Protein AF-A0A381F7Z6-F1 (afdb_monomer_lite)

Foldseek 3Di:
DAVVVQVVLCVVDPDPVSNVVGDQLCVLLVNDDPRSDQDDCPPPPPCNVVVSVVSNVSSVVSNVVVVVVVVVVVD

Sequence (75 aa):
MDLSNFENVISLAQNEEQRSKISLLMEAADLNHASGEVPDPYWSELDGFEKVYHQLDEACEKIAQKLLISKTQNS

Secondary structure (DSSP, 8-state):
--HHHHHHHHHH--SHHHHTT---HHHHTT---TT-PPPPGGG--TTHHHHHHHHHHHHHHHHHHHHHHHHHHT-

Structure (mmCIF, N/CA/C/O backbone):
data_AF-A0A381F7Z6-F1
#
_entry.id   AF-A0A381F7Z6-F1
#
loop_
_atom_site.group_PDB
_atom_site.id
_atom_site.type_symbol
_atom_site.label_atom_id
_atom_site.label_alt_id
_atom_site.label_comp_id
_atom_site.label_asym_id
_atom_site.label_entity_id
_atom_site.label_seq_id
_atom_site.pdbx_PDB_ins_code
_atom_site.Cartn_x
_atom_site.Cartn_y
_atom_site.Cartn_z
_atom_site.occupancy
_atom_site.B_iso_or_equiv
_atom_site.auth_seq_id
_atom_site.auth_comp_id
_atom_site.auth_asym_id
_atom_site.auth_atom_id
_atom_site.pdbx_PDB_model_num
ATOM 1 N N . MET A 1 1 ? -2.868 3.138 -6.949 1.00 83.75 1 MET A N 1
ATOM 2 C CA . MET A 1 1 ? -2.306 2.493 -5.730 1.00 83.75 1 MET A CA 1
ATOM 3 C C . MET A 1 1 ? -1.239 3.403 -5.149 1.00 83.75 1 MET A C 1
ATOM 5 O O . MET A 1 1 ? -0.059 3.084 -5.053 1.00 83.75 1 MET A O 1
ATOM 9 N N . ASP A 1 2 ? -1.690 4.595 -4.827 1.00 90.75 2 ASP A N 1
ATOM 10 C CA . ASP A 1 2 ? -0.881 5.794 -4.713 1.00 90.75 2 ASP A CA 1
ATOM 11 C C . ASP A 1 2 ? -1.593 6.730 -3.738 1.00 90.75 2 ASP A C 1
ATOM 13 O O . ASP A 1 2 ? -2.718 6.452 -3.295 1.00 90.75 2 ASP A O 1
ATOM 17 N N . LEU A 1 3 ? -0.948 7.841 -3.413 1.00 91.44 3 LEU A N 1
ATOM 18 C CA . LEU A 1 3 ? -1.466 8.805 -2.459 1.00 91.44 3 LEU A CA 1
ATOM 19 C C . LEU A 1 3 ? -2.772 9.444 -2.930 1.00 91.44 3 LEU A C 1
ATOM 21 O O . LEU A 1 3 ? -3.670 9.633 -2.119 1.00 91.44 3 LEU A O 1
ATOM 25 N N . SER A 1 4 ? -2.945 9.690 -4.231 1.00 93.44 4 SER A N 1
ATOM 26 C CA . SER A 1 4 ? -4.192 10.271 -4.751 1.00 93.44 4 SER A CA 1
ATOM 27 C C . SER A 1 4 ? -5.391 9.339 -4.538 1.00 93.44 4 SER A C 1
ATOM 29 O O . SER A 1 4 ? -6.479 9.777 -4.160 1.00 93.44 4 SER A O 1
ATOM 31 N N . ASN A 1 5 ? -5.196 8.034 -4.743 1.00 93.88 5 ASN A N 1
ATOM 32 C CA . ASN A 1 5 ? -6.212 7.011 -4.487 1.00 93.88 5 ASN A CA 1
ATOM 33 C C . ASN A 1 5 ? -6.507 6.917 -2.985 1.00 93.88 5 ASN A C 1
ATOM 35 O O . ASN A 1 5 ? -7.670 6.867 -2.584 1.00 93.88 5 ASN A O 1
ATOM 39 N N . PHE A 1 6 ? -5.459 6.912 -2.160 1.00 94.19 6 PHE A N 1
ATOM 40 C CA . PHE A 1 6 ? -5.581 6.878 -0.708 1.00 94.19 6 PHE A CA 1
ATOM 41 C C . PHE A 1 6 ? -6.370 8.079 -0.179 1.00 94.19 6 PHE A C 1
ATOM 43 O O . PHE A 1 6 ? -7.355 7.889 0.529 1.00 94.19 6 PHE A O 1
ATOM 50 N N . GLU A 1 7 ? -6.003 9.298 -0.576 1.00 95.00 7 GLU A N 1
ATOM 51 C CA . GLU A 1 7 ? -6.684 10.538 -0.190 1.00 95.00 7 GLU A CA 1
ATOM 52 C C . GLU A 1 7 ? -8.158 10.530 -0.601 1.00 95.00 7 GLU A C 1
ATOM 54 O O . GLU A 1 7 ? -9.028 10.882 0.201 1.00 95.00 7 GLU A O 1
ATOM 59 N N . ASN A 1 8 ? -8.456 10.068 -1.820 1.00 96.81 8 ASN A N 1
ATOM 60 C CA . ASN A 1 8 ? -9.827 9.952 -2.300 1.00 96.81 8 ASN A CA 1
ATOM 61 C C . ASN A 1 8 ? -10.642 9.001 -1.410 1.00 96.81 8 ASN A C 1
ATOM 63 O O . ASN A 1 8 ? -11.672 9.397 -0.868 1.00 96.81 8 ASN A O 1
ATOM 67 N N . VAL A 1 9 ? -10.153 7.781 -1.176 1.00 96.19 9 VAL A N 1
ATOM 68 C CA . VAL A 1 9 ? -10.875 6.776 -0.379 1.00 96.19 9 VAL A CA 1
ATOM 69 C C . VAL A 1 9 ? -10.988 7.197 1.094 1.00 96.19 9 VAL A C 1
ATOM 71 O O . VAL A 1 9 ? -12.056 7.060 1.690 1.00 96.19 9 VAL A O 1
ATOM 74 N N . ILE A 1 10 ? -9.938 7.789 1.671 1.00 96.06 10 ILE A N 1
ATOM 75 C CA . ILE A 1 10 ? -9.941 8.379 3.022 1.00 96.06 10 ILE A CA 1
ATOM 76 C C . ILE A 1 10 ? -11.007 9.474 3.150 1.00 96.06 10 ILE A C 1
ATOM 78 O O . ILE A 1 10 ? -11.655 9.582 4.196 1.00 96.06 10 ILE A O 1
ATOM 82 N N . SER A 1 11 ? -11.206 10.292 2.112 1.00 96.88 11 SER A N 1
ATOM 83 C CA . SER A 1 11 ? -12.212 11.363 2.121 1.00 96.88 11 SER A CA 1
ATOM 84 C C . SER A 1 11 ? -13.649 10.831 2.169 1.00 96.88 11 SER A C 1
ATOM 86 O O . SER A 1 11 ? -14.535 11.501 2.697 1.00 96.88 11 SER A O 1
ATOM 88 N N . LEU A 1 12 ? -13.869 9.607 1.678 1.00 97.44 12 LEU A N 1
ATOM 89 C CA . LEU A 1 12 ? -15.169 8.934 1.671 1.00 97.44 12 LEU A CA 1
ATOM 90 C C . LEU A 1 12 ? -15.472 8.194 2.985 1.00 97.44 12 LEU A C 1
ATOM 92 O O . LEU A 1 12 ? -16.619 7.805 3.216 1.00 97.44 12 LEU A O 1
ATOM 96 N N . ALA A 1 13 ? -14.475 7.997 3.853 1.00 97.75 13 ALA A N 1
ATOM 97 C CA . ALA A 1 13 ? -14.646 7.296 5.120 1.00 97.75 13 ALA A CA 1
ATOM 98 C C . ALA A 1 13 ? -15.457 8.132 6.127 1.00 97.75 13 ALA A C 1
ATOM 100 O O . ALA A 1 13 ? -15.090 9.255 6.487 1.00 97.75 13 ALA A O 1
ATOM 101 N N . GLN A 1 14 ? -16.544 7.545 6.628 1.00 97.88 14 GLN A N 1
ATOM 102 C CA . GLN A 1 14 ? -17.533 8.195 7.494 1.00 97.88 14 GLN A CA 1
ATOM 103 C C . GLN A 1 14 ? -17.174 8.135 8.983 1.00 97.88 14 GLN A C 1
ATOM 105 O O . GLN A 1 14 ? -17.757 8.857 9.789 1.00 97.88 14 GLN A O 1
ATOM 110 N N . ASN A 1 15 ? -16.255 7.250 9.370 1.00 97.44 15 ASN A N 1
ATOM 111 C CA . ASN A 1 15 ? -15.846 7.051 10.757 1.00 97.44 15 ASN A CA 1
ATOM 112 C C . ASN A 1 15 ? -14.441 6.436 10.851 1.00 97.44 15 ASN A C 1
ATOM 114 O O . ASN A 1 15 ? -13.887 5.950 9.863 1.00 97.44 15 ASN A O 1
ATOM 118 N N . GLU A 1 16 ? -13.882 6.439 12.061 1.00 96.88 16 GLU A N 1
ATOM 119 C CA . GLU A 1 16 ? -12.545 5.899 12.340 1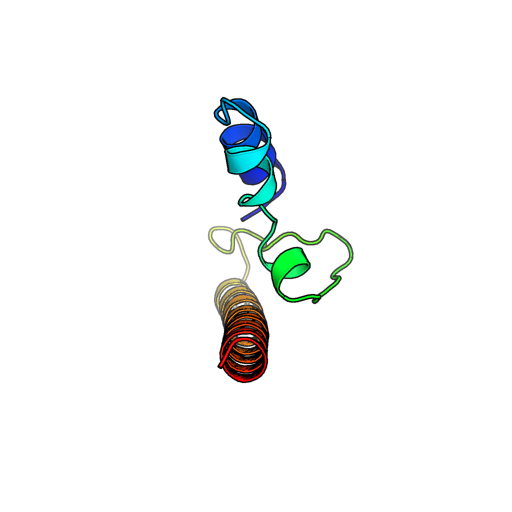.00 96.88 16 GLU A CA 1
ATOM 120 C C . GLU A 1 16 ? -12.440 4.386 12.100 1.00 96.88 16 GLU A C 1
ATOM 122 O O . GLU A 1 16 ? -11.394 3.882 11.691 1.00 96.88 16 GLU A O 1
ATOM 127 N N . GLU A 1 17 ? -13.537 3.644 12.271 1.00 97.25 17 GLU A N 1
ATOM 128 C CA . GLU A 1 17 ? -13.554 2.205 11.992 1.00 97.25 17 GLU A CA 1
ATOM 129 C C . GLU A 1 17 ? -13.337 1.922 10.496 1.00 97.25 17 GLU A C 1
ATOM 131 O O . GLU A 1 17 ? -12.644 0.979 10.129 1.00 97.25 17 GLU A O 1
ATOM 136 N N . GLN A 1 18 ? -13.893 2.752 9.615 1.00 97.50 18 GLN A N 1
ATOM 137 C CA . GLN A 1 18 ? -13.640 2.675 8.178 1.00 97.50 18 GLN A CA 1
ATOM 138 C C . GLN A 1 18 ? -12.233 3.172 7.837 1.00 97.50 18 GLN A C 1
ATOM 140 O O . GLN A 1 18 ? -11.536 2.509 7.073 1.00 97.50 18 GLN A O 1
ATOM 145 N N . ARG A 1 19 ? -11.793 4.293 8.432 1.00 95.81 19 ARG A N 1
ATOM 146 C CA . ARG A 1 19 ? -10.447 4.858 8.208 1.00 95.81 19 ARG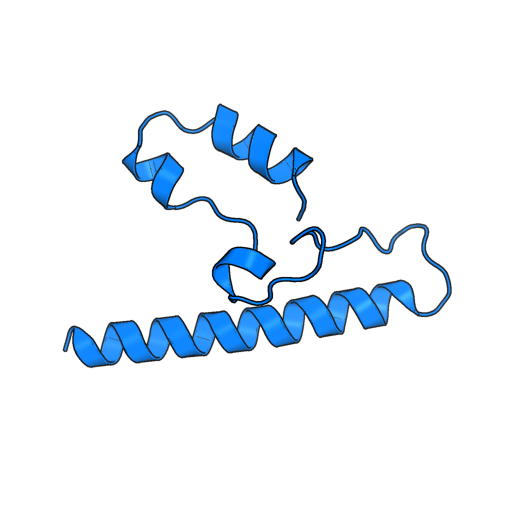 A CA 1
ATOM 147 C C . ARG A 1 19 ? -9.343 3.862 8.541 1.00 95.81 19 ARG A C 1
ATOM 149 O O . ARG A 1 19 ? -8.426 3.695 7.749 1.00 95.81 19 ARG A O 1
ATOM 156 N N . SER A 1 20 ? -9.475 3.143 9.653 1.00 95.00 20 SER A N 1
ATOM 157 C CA . SER A 1 20 ? -8.489 2.146 10.098 1.00 95.00 20 SER A CA 1
ATOM 158 C C . SER A 1 20 ? -8.351 0.922 9.183 1.00 95.00 20 SER A C 1
ATOM 160 O O . SER A 1 20 ? -7.398 0.163 9.329 1.00 95.00 20 SER A O 1
ATOM 162 N N . LYS A 1 21 ? -9.273 0.722 8.230 1.00 93.94 21 LYS A N 1
ATOM 163 C CA . LYS A 1 21 ? -9.215 -0.360 7.231 1.00 93.94 21 LYS A CA 1
ATOM 164 C C . LYS A 1 21 ? -8.553 0.074 5.917 1.00 93.94 21 LYS A C 1
ATOM 166 O O . LYS A 1 21 ? -8.415 -0.753 5.020 1.00 93.94 21 LYS A O 1
ATOM 171 N N . ILE A 1 22 ? -8.193 1.351 5.775 1.00 95.38 22 ILE A N 1
ATOM 172 C CA . ILE A 1 22 ? -7.602 1.913 4.557 1.00 95.38 22 ILE A CA 1
ATOM 173 C C . ILE A 1 22 ? -6.094 2.060 4.765 1.00 95.38 22 ILE A C 1
ATOM 175 O O . ILE A 1 22 ? -5.647 2.668 5.735 1.00 95.38 22 ILE A O 1
ATOM 179 N N . SER A 1 23 ? -5.299 1.528 3.841 1.00 93.19 23 SER A N 1
ATOM 180 C CA . SER A 1 23 ? -3.836 1.639 3.862 1.00 93.19 23 SER A CA 1
ATOM 181 C C . SER A 1 23 ? -3.287 1.594 2.439 1.00 93.19 23 SER A C 1
ATOM 183 O O . SER A 1 23 ? -3.932 1.047 1.539 1.00 93.19 23 SER A O 1
ATOM 185 N N . LEU A 1 24 ? -2.089 2.142 2.230 1.00 93.94 24 LEU A N 1
ATOM 186 C CA . LEU A 1 24 ? -1.335 1.884 1.003 1.00 93.94 24 LEU A CA 1
ATOM 187 C C . LEU A 1 24 ? -0.892 0.416 0.973 1.00 93.94 24 LEU A C 1
ATOM 189 O O . LEU A 1 24 ? -0.608 -0.169 2.017 1.00 93.94 24 LEU A O 1
ATOM 193 N N . LEU A 1 25 ? -0.807 -0.195 -0.215 1.00 94.12 25 LEU A N 1
ATOM 194 C CA . LEU A 1 25 ? -0.451 -1.619 -0.308 1.00 94.12 25 LEU A CA 1
ATOM 195 C C . LEU A 1 25 ? 0.948 -1.889 0.253 1.00 94.12 25 LEU A C 1
ATOM 197 O O . LEU A 1 25 ? 1.133 -2.831 1.017 1.00 94.12 25 LEU A O 1
ATOM 201 N N . MET A 1 26 ? 1.917 -1.053 -0.117 1.00 92.88 26 MET A N 1
ATOM 202 C CA . MET A 1 26 ? 3.308 -1.219 0.300 1.00 92.88 26 MET A CA 1
ATOM 203 C C . MET A 1 26 ? 3.471 -1.036 1.810 1.00 92.88 26 MET A C 1
ATOM 205 O O . MET A 1 26 ? 4.173 -1.812 2.451 1.00 92.88 26 MET A O 1
ATOM 209 N N . GLU A 1 27 ? 2.740 -0.085 2.394 1.00 91.81 27 GLU A N 1
ATOM 210 C CA . GLU A 1 27 ? 2.653 0.091 3.845 1.00 91.81 27 GLU A CA 1
ATOM 211 C C . GLU A 1 27 ? 2.038 -1.145 4.517 1.00 91.81 27 GLU A C 1
ATOM 213 O O . GLU A 1 27 ? 2.629 -1.714 5.432 1.00 91.81 27 GLU A O 1
ATOM 218 N N . ALA A 1 28 ? 0.901 -1.636 4.013 1.00 91.50 28 ALA A N 1
ATOM 219 C CA . ALA A 1 28 ? 0.251 -2.839 4.532 1.00 91.50 28 ALA A CA 1
ATOM 220 C C . ALA A 1 28 ? 1.143 -4.094 4.427 1.00 91.50 28 ALA A C 1
ATOM 222 O O . ALA A 1 28 ? 1.010 -5.020 5.233 1.00 91.50 28 ALA A O 1
ATOM 223 N N . ALA A 1 29 ? 2.074 -4.124 3.472 1.00 93.06 29 ALA A N 1
ATOM 224 C CA . ALA A 1 29 ? 3.050 -5.191 3.270 1.00 93.06 29 ALA A CA 1
ATOM 225 C C . ALA A 1 29 ? 4.370 -5.019 4.060 1.00 93.06 29 ALA A C 1
ATOM 227 O O . ALA A 1 29 ? 5.206 -5.921 4.020 1.00 93.06 29 ALA A O 1
ATOM 228 N N . ASP A 1 30 ? 4.559 -3.920 4.802 1.00 90.88 30 ASP A N 1
ATOM 229 C CA . ASP A 1 30 ? 5.844 -3.485 5.396 1.00 90.88 30 ASP A CA 1
ATOM 230 C C . ASP A 1 30 ? 6.990 -3.328 4.374 1.00 90.88 30 ASP A C 1
ATOM 232 O O . ASP A 1 30 ? 8.170 -3.468 4.706 1.00 90.88 30 ASP A O 1
ATOM 236 N N . LEU A 1 31 ? 6.660 -3.037 3.117 1.00 86.62 31 LEU A N 1
ATOM 237 C CA . LEU A 1 31 ? 7.615 -2.796 2.040 1.00 86.62 31 LEU A CA 1
ATOM 238 C C . LEU A 1 31 ? 7.803 -1.285 1.881 1.00 86.62 31 LEU A C 1
ATOM 240 O O . LEU A 1 31 ? 7.214 -0.646 1.017 1.00 86.62 31 LEU A O 1
ATOM 244 N N . ASN A 1 32 ? 8.613 -0.676 2.747 1.00 70.31 32 ASN A N 1
ATOM 245 C CA . ASN A 1 32 ? 8.871 0.766 2.692 1.00 70.31 32 ASN A CA 1
ATOM 246 C C . ASN A 1 32 ? 9.798 1.128 1.517 1.00 70.31 32 ASN A C 1
ATOM 248 O O . ASN A 1 32 ? 10.997 1.352 1.690 1.00 70.31 32 ASN A O 1
ATOM 252 N N . HIS A 1 33 ? 9.240 1.211 0.309 1.00 69.31 33 HIS A N 1
ATOM 253 C CA . HIS A 1 33 ? 9.849 1.957 -0.791 1.00 69.31 33 HIS A CA 1
ATOM 254 C C . HIS A 1 33 ? 9.739 3.464 -0.521 1.00 69.31 33 HIS A C 1
ATOM 256 O O . HIS A 1 33 ? 8.833 3.901 0.182 1.00 69.31 33 HIS A O 1
ATOM 262 N N . ALA A 1 34 ? 10.641 4.270 -1.090 1.00 62.81 34 ALA A N 1
ATOM 263 C CA . ALA A 1 34 ? 10.778 5.696 -0.764 1.00 62.81 34 ALA A CA 1
ATOM 264 C C . ALA A 1 34 ? 9.476 6.526 -0.864 1.00 62.81 34 ALA A C 1
ATOM 266 O O . ALA A 1 34 ? 9.366 7.531 -0.167 1.00 62.81 34 ALA A O 1
ATOM 267 N N . SER A 1 35 ? 8.504 6.115 -1.690 1.00 69.31 35 SER A N 1
ATOM 268 C CA . SER A 1 35 ? 7.172 6.735 -1.787 1.00 69.31 35 SER A CA 1
ATOM 269 C C . SER A 1 35 ? 6.031 5.908 -1.177 1.00 69.31 35 SER A C 1
ATOM 271 O O . SER A 1 35 ? 4.958 6.451 -0.949 1.00 69.31 35 SER A O 1
ATOM 273 N N . GLY A 1 36 ? 6.216 4.604 -0.937 1.00 76.75 36 GLY A N 1
ATOM 274 C CA . GLY A 1 36 ? 5.120 3.686 -0.583 1.00 76.75 36 GLY A CA 1
ATOM 275 C C . GLY A 1 36 ? 4.060 3.492 -1.686 1.00 76.75 36 GLY A C 1
ATOM 276 O O . GLY A 1 36 ? 3.058 2.813 -1.464 1.00 76.75 36 GLY A O 1
ATOM 277 N N . GLU A 1 37 ? 4.267 4.066 -2.874 1.00 88.06 37 GLU A N 1
ATOM 278 C CA . GLU A 1 37 ? 3.334 4.017 -4.004 1.00 88.06 37 GLU A CA 1
ATOM 279 C C . GLU A 1 37 ? 3.718 2.929 -5.009 1.00 88.06 37 GLU A C 1
ATOM 281 O O . GLU A 1 37 ? 4.894 2.600 -5.180 1.00 88.06 37 GLU A O 1
ATOM 286 N N . VAL A 1 38 ? 2.718 2.420 -5.727 1.00 89.81 38 VAL A N 1
ATOM 287 C CA . VAL A 1 38 ? 2.917 1.575 -6.909 1.00 89.81 38 VAL A CA 1
ATOM 288 C C . VAL A 1 38 ? 2.726 2.443 -8.154 1.00 89.81 38 VAL A C 1
ATOM 290 O O . VAL A 1 38 ? 1.626 2.976 -8.334 1.00 89.81 38 VAL A O 1
ATOM 293 N N . PRO A 1 39 ? 3.760 2.621 -8.996 1.00 88.88 39 PRO A N 1
ATOM 294 C CA . PRO A 1 39 ? 3.677 3.483 -10.167 1.00 88.88 39 PRO A CA 1
ATOM 295 C C . PRO A 1 39 ? 2.723 2.903 -11.216 1.00 88.88 39 PRO A C 1
ATOM 297 O O . PRO A 1 39 ? 2.627 1.689 -11.380 1.00 88.88 39 PRO A O 1
ATOM 300 N N . ASP A 1 40 ? 2.041 3.775 -11.958 1.00 90.75 40 ASP A N 1
ATOM 301 C CA . ASP A 1 40 ? 1.236 3.368 -13.112 1.00 90.75 40 ASP A CA 1
ATOM 302 C C . ASP A 1 40 ? 2.164 3.019 -14.297 1.00 90.75 40 ASP A C 1
ATOM 304 O O . ASP A 1 40 ? 2.917 3.886 -14.758 1.00 90.75 40 ASP A O 1
ATOM 308 N N . PRO A 1 41 ? 2.147 1.773 -14.808 1.00 93.31 41 PRO A N 1
ATOM 309 C CA . PRO A 1 41 ? 3.038 1.355 -15.883 1.00 93.31 41 PRO A CA 1
ATOM 310 C C . PRO A 1 41 ? 2.546 1.759 -17.282 1.00 93.31 41 PRO A C 1
ATOM 312 O O . PRO A 1 41 ? 3.253 1.516 -18.257 1.00 93.31 41 PRO A O 1
ATOM 315 N N . TYR A 1 42 ? 1.367 2.366 -17.436 1.00 90.44 42 TYR A N 1
ATOM 316 C CA . TYR A 1 42 ? 0.751 2.581 -18.752 1.00 90.44 42 TYR A CA 1
ATOM 317 C C . TYR A 1 42 ? 1.611 3.414 -19.718 1.00 90.44 42 TYR A C 1
ATOM 319 O O . TYR A 1 42 ? 1.604 3.179 -20.925 1.00 90.44 42 TYR A O 1
ATOM 327 N N . TRP A 1 43 ? 2.385 4.359 -19.183 1.00 89.88 43 TRP A N 1
ATOM 328 C CA . TRP A 1 43 ? 3.302 5.216 -19.947 1.00 89.88 43 TRP A CA 1
ATOM 329 C C . TRP A 1 43 ? 4.776 4.869 -19.719 1.00 89.88 43 TRP A C 1
ATOM 331 O O . TRP A 1 43 ? 5.656 5.688 -19.982 1.00 89.88 43 TRP A O 1
ATOM 341 N N . SER A 1 44 ? 5.046 3.686 -19.171 1.00 87.00 44 SER A N 1
ATOM 342 C CA . SER A 1 44 ? 6.403 3.233 -18.891 1.00 87.00 44 SER A CA 1
ATOM 343 C C . SER A 1 44 ? 7.096 2.665 -20.131 1.00 87.00 44 SER A C 1
ATOM 345 O O . SER A 1 44 ? 6.466 2.322 -21.132 1.00 87.00 44 SER A O 1
ATOM 347 N N . GLU A 1 45 ? 8.420 2.562 -20.040 1.00 88.25 45 GLU A N 1
ATOM 348 C CA . GLU A 1 45 ? 9.231 1.804 -20.990 1.00 88.25 45 GLU A CA 1
ATOM 349 C C . GLU A 1 45 ? 8.924 0.296 -20.894 1.00 88.25 45 GLU A C 1
ATOM 351 O O . GLU A 1 45 ? 8.135 -0.149 -20.060 1.00 88.25 45 GLU A O 1
ATOM 356 N N . LEU A 1 46 ? 9.589 -0.513 -21.726 1.00 85.56 46 LEU A N 1
ATOM 357 C CA . LEU A 1 46 ? 9.311 -1.947 -21.902 1.00 85.56 46 LEU A CA 1
ATOM 358 C C . LEU A 1 46 ? 9.170 -2.774 -20.604 1.00 85.56 46 LEU A C 1
ATOM 360 O O . LEU A 1 46 ? 8.516 -3.813 -20.625 1.00 85.56 46 LEU A O 1
ATOM 364 N N . ASP A 1 47 ? 9.802 -2.357 -19.504 1.00 90.94 47 ASP A N 1
ATOM 365 C CA . ASP A 1 47 ? 9.903 -3.118 -18.256 1.00 90.94 47 ASP A CA 1
ATOM 366 C C . ASP A 1 47 ? 8.989 -2.632 -17.115 1.00 90.94 47 ASP A C 1
ATOM 368 O O . ASP A 1 47 ? 8.995 -3.230 -16.037 1.00 90.94 47 ASP A O 1
ATOM 372 N N . GLY A 1 48 ? 8.196 -1.571 -17.302 1.00 91.69 48 GLY A N 1
ATOM 373 C CA . GLY A 1 48 ? 7.435 -1.006 -16.184 1.00 91.69 48 GLY A CA 1
ATOM 374 C C . GLY A 1 48 ? 6.278 -1.888 -15.717 1.00 91.69 48 GLY A C 1
ATOM 37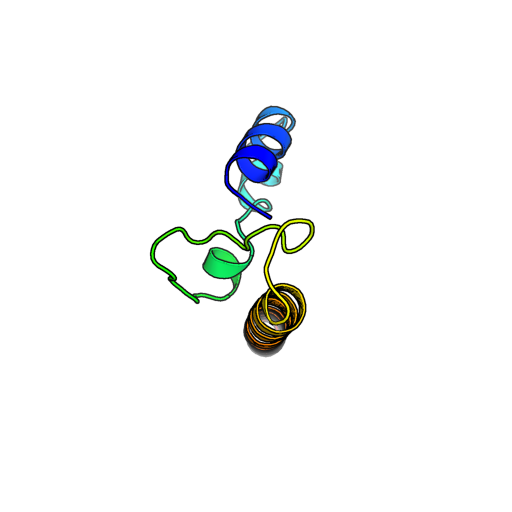5 O O . GLY A 1 48 ? 6.035 -1.971 -14.515 1.00 91.69 48 GLY A O 1
ATOM 376 N N . PHE A 1 49 ? 5.626 -2.625 -16.622 1.00 93.69 49 PHE A N 1
ATOM 377 C CA . PHE A 1 49 ? 4.611 -3.614 -16.237 1.00 93.69 49 PHE A CA 1
ATOM 378 C C . PHE A 1 49 ? 5.203 -4.762 -15.409 1.00 93.69 49 PHE A C 1
ATOM 380 O O . PHE A 1 49 ? 4.604 -5.144 -14.408 1.00 93.69 49 PHE A O 1
ATOM 387 N N . GLU A 1 50 ? 6.383 -5.269 -15.780 1.00 94.25 50 GLU A N 1
ATOM 388 C CA . GLU A 1 50 ? 7.065 -6.344 -15.040 1.00 94.25 50 GLU A CA 1
ATOM 389 C C . GLU A 1 50 ? 7.472 -5.875 -13.637 1.00 94.25 50 GLU A C 1
ATOM 391 O O . GLU A 1 50 ? 7.251 -6.566 -12.644 1.00 94.25 50 GLU A O 1
ATOM 396 N N . LYS A 1 51 ? 8.004 -4.650 -13.533 1.00 91.56 51 LYS A N 1
ATOM 397 C CA . LYS A 1 51 ? 8.350 -4.038 -12.242 1.00 91.56 51 LYS A CA 1
ATOM 398 C C . LYS A 1 51 ? 7.133 -3.913 -11.330 1.00 91.56 51 LYS A C 1
ATOM 400 O O . LYS A 1 51 ? 7.211 -4.292 -10.165 1.00 91.56 51 LYS A O 1
ATOM 405 N N . VAL A 1 52 ? 6.016 -3.411 -11.859 1.00 93.38 52 VAL A N 1
ATOM 406 C CA . VAL A 1 52 ? 4.763 -3.286 -11.103 1.00 93.38 52 VAL A CA 1
ATOM 407 C C . VAL A 1 52 ? 4.234 -4.661 -10.707 1.00 93.38 52 VAL A C 1
ATOM 409 O O . VAL A 1 52 ? 3.844 -4.845 -9.558 1.00 93.38 52 VAL A O 1
ATOM 412 N N . TYR A 1 53 ? 4.276 -5.644 -11.608 1.00 94.56 53 TYR A N 1
ATOM 413 C CA . TYR A 1 53 ? 3.881 -7.016 -11.297 1.00 94.56 53 TYR A CA 1
ATOM 414 C C . TYR A 1 53 ? 4.673 -7.581 -10.111 1.00 94.56 53 TYR A C 1
ATOM 416 O O . TYR A 1 53 ? 4.064 -8.026 -9.141 1.00 94.56 53 TYR A O 1
ATOM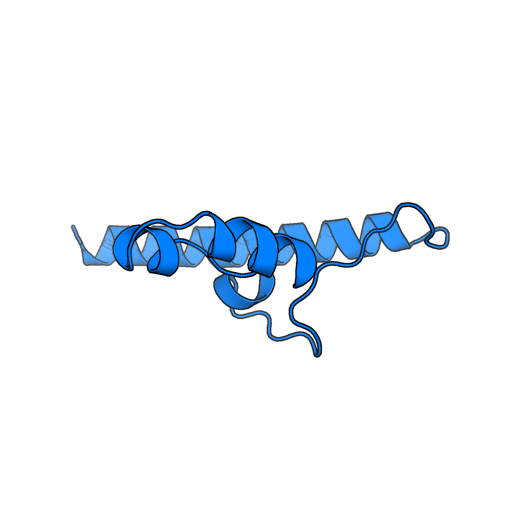 424 N N . HIS A 1 54 ? 6.006 -7.497 -10.132 1.00 94.06 54 HIS A N 1
ATOM 425 C CA . HIS A 1 54 ? 6.837 -7.990 -9.030 1.00 94.06 54 HIS A CA 1
ATOM 426 C C . HIS A 1 54 ? 6.574 -7.269 -7.706 1.00 94.06 54 HIS A C 1
ATOM 428 O O . HIS A 1 54 ? 6.528 -7.913 -6.661 1.00 94.06 54 HIS A O 1
ATOM 434 N N . GLN A 1 55 ? 6.353 -5.953 -7.742 1.00 92.69 55 GLN A N 1
ATOM 435 C CA . GLN A 1 55 ? 5.983 -5.191 -6.550 1.00 92.69 55 GLN A CA 1
ATOM 436 C C . GLN 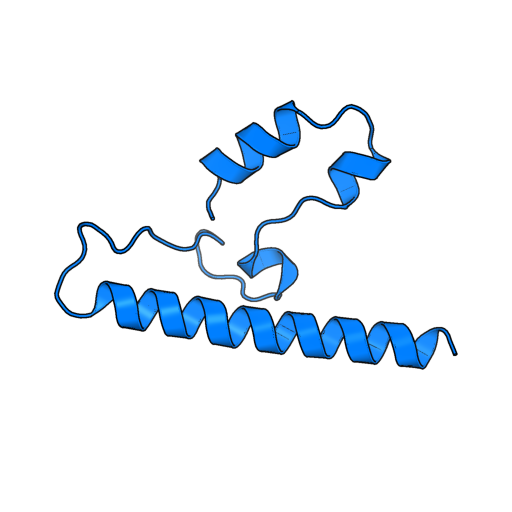A 1 55 ? 4.658 -5.683 -5.953 1.00 92.69 55 GLN A C 1
ATOM 438 O O . GLN A 1 55 ? 4.550 -5.869 -4.741 1.00 92.69 55 GLN A O 1
ATOM 443 N N . LEU A 1 56 ? 3.646 -5.911 -6.794 1.00 94.94 56 LEU A N 1
ATOM 444 C CA . LEU A 1 56 ? 2.350 -6.419 -6.349 1.00 94.94 56 LEU A CA 1
ATOM 445 C C . LEU A 1 56 ? 2.450 -7.841 -5.796 1.00 94.94 56 LEU A C 1
ATOM 447 O O . LEU A 1 56 ? 1.845 -8.122 -4.762 1.00 94.94 56 LEU A O 1
ATOM 451 N N . ASP A 1 57 ? 3.208 -8.707 -6.464 1.00 96.25 57 ASP A N 1
ATOM 452 C CA . ASP A 1 57 ? 3.407 -10.105 -6.077 1.00 96.25 57 ASP A CA 1
ATOM 453 C C . ASP A 1 57 ? 4.073 -10.208 -4.695 1.00 96.25 57 ASP A C 1
ATOM 455 O O . ASP A 1 57 ? 3.532 -10.838 -3.783 1.00 96.25 57 ASP A O 1
ATOM 459 N N . GLU A 1 58 ? 5.175 -9.479 -4.483 1.00 94.94 58 GLU A N 1
ATOM 460 C CA . GLU A 1 58 ? 5.878 -9.435 -3.196 1.00 94.94 58 GLU A CA 1
ATOM 461 C C . GLU A 1 58 ? 4.977 -8.907 -2.069 1.00 94.94 58 GLU A C 1
ATOM 463 O O . GLU A 1 58 ? 4.909 -9.483 -0.975 1.00 94.94 58 GLU A O 1
ATOM 468 N N . ALA A 1 59 ? 4.251 -7.819 -2.336 1.00 95.06 59 ALA A N 1
ATOM 469 C CA . ALA A 1 59 ? 3.357 -7.217 -1.359 1.00 95.06 59 ALA A CA 1
ATOM 470 C C . ALA A 1 59 ? 2.198 -8.154 -0.982 1.00 95.06 59 ALA A C 1
ATOM 472 O O . ALA A 1 59 ? 1.850 -8.272 0.198 1.00 95.06 59 ALA A O 1
ATOM 473 N N . CYS A 1 60 ? 1.619 -8.856 -1.959 1.00 95.94 60 CYS A N 1
ATOM 474 C CA . CYS A 1 60 ? 0.539 -9.810 -1.718 1.00 95.94 60 CYS A CA 1
ATOM 475 C C . CYS A 1 60 ? 1.011 -11.001 -0.878 1.00 95.94 60 CYS A C 1
ATOM 477 O O . CYS A 1 60 ? 0.314 -11.386 0.063 1.00 95.94 60 CYS A O 1
ATOM 479 N N . GLU A 1 61 ? 2.202 -11.536 -1.153 1.00 96.81 61 GLU A N 1
ATOM 480 C CA . GLU A 1 61 ? 2.791 -12.632 -0.378 1.00 96.81 61 GLU A CA 1
ATOM 481 C C . GLU A 1 61 ? 3.003 -12.225 1.092 1.00 96.81 61 GLU A C 1
ATOM 483 O O . GLU A 1 61 ? 2.587 -12.932 2.016 1.00 96.81 61 GLU A O 1
ATOM 488 N N . LYS A 1 62 ? 3.552 -11.028 1.337 1.00 95.12 62 LYS A N 1
ATOM 489 C CA . LYS A 1 62 ? 3.720 -10.471 2.693 1.00 95.12 62 LYS A CA 1
ATOM 490 C C . LYS A 1 62 ? 2.393 -10.341 3.437 1.00 95.12 62 LYS A C 1
ATOM 492 O O . LYS A 1 62 ? 2.284 -10.751 4.595 1.00 95.12 62 LYS A O 1
ATOM 497 N N . ILE A 1 63 ? 1.375 -9.780 2.786 1.00 94.50 63 ILE A N 1
ATOM 498 C CA . ILE A 1 63 ? 0.049 -9.592 3.390 1.00 94.50 63 ILE A CA 1
ATOM 499 C C . ILE A 1 63 ? -0.598 -10.948 3.698 1.00 94.50 63 ILE A C 1
ATOM 501 O O . ILE A 1 63 ? -1.132 -11.137 4.794 1.00 94.50 63 ILE A O 1
ATOM 505 N N . ALA A 1 64 ? -0.510 -11.915 2.780 1.00 95.75 64 ALA A N 1
ATOM 506 C CA . ALA A 1 64 ? -1.030 -13.262 2.990 1.00 95.75 64 ALA A CA 1
ATOM 507 C C . ALA A 1 64 ? -0.395 -13.925 4.224 1.00 95.75 64 ALA A C 1
ATOM 509 O O . ALA A 1 64 ? -1.114 -14.436 5.089 1.00 95.75 64 ALA A O 1
ATOM 510 N N . GLN A 1 65 ? 0.931 -13.841 4.367 1.00 94.94 65 GLN A N 1
ATOM 511 C CA . GLN A 1 65 ? 1.653 -14.364 5.530 1.00 94.94 65 GLN A CA 1
ATOM 512 C C . GLN A 1 65 ? 1.194 -13.714 6.843 1.00 94.94 65 GLN A C 1
ATOM 514 O O . GLN A 1 65 ? 0.901 -14.423 7.811 1.00 94.94 65 GLN A O 1
ATOM 519 N N . LYS A 1 66 ? 1.051 -12.381 6.883 1.00 92.44 66 LYS A N 1
ATOM 520 C CA . LYS A 1 66 ? 0.542 -11.662 8.066 1.00 92.44 66 LYS A CA 1
ATOM 521 C C . LYS A 1 66 ? -0.857 -12.132 8.467 1.00 92.44 66 LYS A C 1
ATOM 523 O O . LYS A 1 66 ? -1.119 -12.383 9.646 1.00 92.44 66 LYS A O 1
ATOM 528 N N . LEU A 1 67 ? -1.753 -12.289 7.492 1.00 91.62 67 LEU A N 1
ATOM 529 C CA . LEU A 1 67 ? -3.119 -12.747 7.738 1.00 91.62 67 LEU A CA 1
ATOM 530 C C . LEU A 1 67 ? -3.148 -14.182 8.280 1.00 91.62 67 LEU A C 1
ATOM 532 O O . LEU A 1 67 ? -3.902 -14.464 9.212 1.00 91.62 67 LEU A O 1
ATOM 536 N N . LEU A 1 68 ? -2.305 -15.078 7.767 1.00 93.62 68 LEU A N 1
ATOM 537 C CA . LEU A 1 68 ? -2.191 -16.447 8.281 1.00 93.62 68 LEU A CA 1
ATOM 538 C C . LEU A 1 68 ? -1.668 -16.486 9.726 1.00 93.62 68 LEU A C 1
ATOM 540 O O . LEU A 1 68 ? -2.229 -17.200 10.563 1.00 93.62 68 LEU A O 1
ATOM 544 N N . ILE A 1 69 ? -0.653 -15.677 10.049 1.00 88.94 69 ILE A N 1
ATOM 545 C CA . ILE A 1 69 ? -0.120 -15.557 11.416 1.00 88.94 69 ILE A CA 1
ATOM 546 C C . ILE A 1 69 ? -1.205 -15.034 12.369 1.00 88.94 69 ILE A C 1
ATOM 548 O O . ILE A 1 69 ? -1.444 -15.639 13.414 1.00 88.94 69 ILE A O 1
ATOM 552 N N . SER A 1 70 ? -1.922 -13.970 11.988 1.00 81.88 70 SER A N 1
ATOM 553 C CA . SER A 1 70 ? -2.995 -13.392 12.814 1.00 81.88 70 SER A CA 1
ATOM 554 C C . SER A 1 70 ? -4.152 -14.363 13.083 1.00 81.88 70 SER A C 1
ATOM 556 O O . SER A 1 70 ? -4.723 -14.355 14.171 1.00 81.88 70 SER A O 1
ATOM 558 N N . LYS A 1 71 ? -4.481 -15.244 12.128 1.00 76.50 71 LYS A N 1
ATOM 559 C CA . LYS A 1 71 ? -5.499 -16.289 12.321 1.00 76.50 71 LYS A CA 1
ATOM 560 C C . LYS A 1 71 ? -5.034 -17.368 13.294 1.00 76.50 71 LYS A C 1
ATOM 562 O O . LYS A 1 71 ? -5.832 -17.851 14.091 1.00 76.50 71 LYS A O 1
ATOM 567 N N . THR A 1 72 ? -3.749 -17.709 13.248 1.00 70.25 72 THR A N 1
ATOM 568 C CA . THR A 1 72 ? -3.150 -18.744 14.101 1.00 70.25 72 THR A CA 1
ATOM 569 C C . THR A 1 72 ? -3.036 -18.294 15.561 1.00 70.25 72 THR A C 1
ATOM 571 O O . THR A 1 72 ? -3.126 -19.126 16.451 1.00 70.25 72 THR A O 1
ATOM 574 N N . GLN A 1 73 ? -2.882 -16.991 15.829 1.00 61.41 73 GLN A N 1
ATOM 575 C CA . GLN A 1 73 ? -2.834 -16.460 17.203 1.00 61.41 73 GLN A CA 1
ATOM 576 C C . GLN A 1 73 ? -4.210 -16.211 17.842 1.00 61.41 73 GLN A C 1
ATOM 578 O O . GLN A 1 73 ? -4.292 -16.042 19.054 1.00 61.41 73 GLN A O 1
ATOM 583 N N . ASN A 1 74 ? -5.277 -16.203 17.040 1.00 58.69 74 ASN A N 1
ATOM 584 C CA . ASN A 1 74 ? -6.657 -16.006 17.495 1.00 58.69 74 ASN A CA 1
ATOM 585 C C . ASN A 1 74 ? -7.471 -17.318 17.548 1.00 58.69 74 ASN A C 1
ATOM 587 O O . ASN A 1 74 ? -8.695 -17.260 17.673 1.00 58.69 74 ASN A O 1
ATOM 591 N N . SER A 1 75 ? -6.809 -18.475 17.415 1.00 51.62 75 SER A N 1
ATOM 592 C CA . SER A 1 75 ? -7.387 -19.828 17.515 1.00 51.62 75 SER A CA 1
ATOM 593 C C . SER A 1 75 ? -6.832 -20.552 18.736 1.00 51.62 75 SER A C 1
ATOM 595 O O . SER 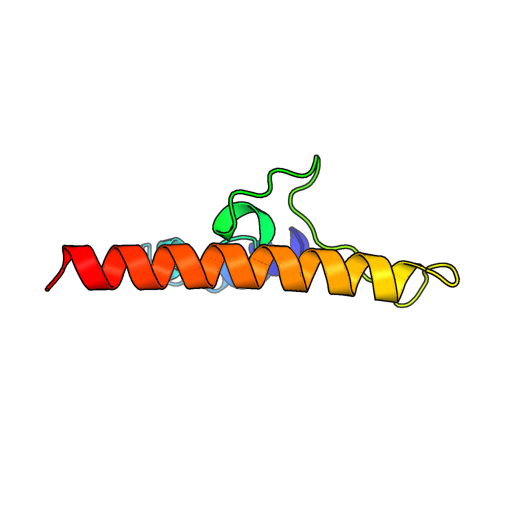A 1 75 ? -7.606 -21.303 19.367 1.00 51.62 75 SER A O 1
#

Organism: NCBI:txid254

pLDDT: mean 89.56, std 9.91, range [51.62, 97.88]

InterPro domains:
  IPR023485 Phosphotyrosine protein phosphatase I [PF01451] (4-67)
  IPR036196 Phosphotyrosine protein phosphatase I superfamily [SSF52788] (1-67)

Radius of gyration: 14.6 Å; chains: 1; bounding box: 28×31×39 Å